Protein AF-A0A924JN71-F1 (afdb_monomer)

Solvent-accessible surface area (backbone atoms only — not comparable to full-atom values): 3530 Å² total; per-residue (Å²): 130,86,54,69,42,54,55,24,43,54,47,16,53,50,28,45,52,51,28,73,74,41,87,51,65,70,59,22,52,52,25,48,51,52,18,53,52,24,42,48,57,33,68,51,69,75,80,77,66,82,78,72,72,81,75,87,69,79,87,132

Nearest PDB structures (foldseek):
  7lcg-assembly1_A  TM=9.246E-01  e=1.613E+00  Usutu virus
  6zqv-assembly1_A  TM=8.759E-01  e=3.377E+00  Spondweni virus
  8jn4-assembly1_C  TM=8.640E-01  e=7.071E+00  dengue virus type 3
  6m4u-assembly1_B  TM=5.713E-01  e=7.998E+00  Homo sapiens

Secondary structure (DSSP, 8-state):
---HHHHHHHHHHHHHHHHHH---HHHHHHHHHHHHHHHHHHH-----------------

Radius of gyration: 19.31 Å; Cα contacts (8 Å, |Δi|>4): 42; chains: 1; bounding box: 29×25×66 Å

Structure (mmCIF, N/CA/C/O backbone):
data_AF-A0A924JN71-F1
#
_entry.id   AF-A0A924JN71-F1
#
loop_
_atom_site.group_PDB
_atom_site.id
_atom_site.type_symbol
_atom_site.label_atom_id
_atom_site.label_alt_id
_atom_site.label_comp_id
_atom_site.label_asym_id
_atom_site.label_entity_id
_atom_site.label_seq_id
_atom_site.pdbx_PDB_ins_code
_atom_site.Cartn_x
_atom_site.Cartn_y
_atom_site.Cartn_z
_atom_site.occupancy
_atom_site.B_iso_or_equiv
_atom_site.auth_seq_id
_atom_site.auth_comp_id
_atom_site.auth_asym_id
_atom_site.auth_atom_id
_atom_site.pdbx_PDB_model_num
ATOM 1 N N . MET A 1 1 ? 20.728 -4.457 -11.246 1.00 52.56 1 MET A N 1
ATOM 2 C CA . MET A 1 1 ? 19.892 -3.475 -10.528 1.00 52.56 1 MET A CA 1
ATOM 3 C C . MET A 1 1 ? 18.454 -3.788 -10.888 1.00 52.56 1 MET A C 1
ATOM 5 O O . MET A 1 1 ? 18.215 -3.912 -12.082 1.00 52.56 1 MET A O 1
ATOM 9 N N . PRO A 1 2 ? 17.549 -4.036 -9.929 1.00 60.84 2 PRO A N 1
ATOM 10 C CA . PRO A 1 2 ? 16.134 -4.203 -10.253 1.00 60.84 2 PRO A CA 1
ATOM 11 C C . PRO A 1 2 ? 15.611 -2.926 -10.925 1.00 60.84 2 PRO A C 1
ATOM 13 O O . PRO A 1 2 ? 15.933 -1.827 -10.475 1.00 60.84 2 PRO A O 1
ATOM 16 N N . ASP A 1 3 ? 14.847 -3.067 -12.010 1.00 78.19 3 ASP A N 1
ATOM 17 C CA . ASP A 1 3 ? 14.210 -1.934 -12.687 1.00 78.19 3 ASP A CA 1
ATOM 18 C C . ASP A 1 3 ? 13.261 -1.194 -11.734 1.00 78.19 3 ASP A C 1
ATOM 20 O O . ASP A 1 3 ? 12.580 -1.829 -10.923 1.00 78.19 3 ASP A O 1
ATOM 24 N N . GLU A 1 4 ? 13.166 0.136 -11.861 1.00 76.38 4 GLU A N 1
ATOM 25 C CA . GLU A 1 4 ? 12.315 0.986 -11.008 1.00 76.38 4 GLU A CA 1
ATOM 26 C C . GLU A 1 4 ? 10.847 0.524 -10.990 1.00 76.38 4 GLU A C 1
ATOM 28 O O . GLU A 1 4 ? 10.184 0.577 -9.957 1.00 76.38 4 GLU A O 1
ATOM 33 N N . SER A 1 5 ? 10.349 -0.032 -12.100 1.00 80.88 5 SER A N 1
ATOM 34 C CA . SER A 1 5 ? 9.004 -0.624 -12.181 1.00 80.88 5 SER A CA 1
ATOM 35 C C . SER A 1 5 ? 8.812 -1.818 -11.230 1.00 80.88 5 SER A C 1
ATOM 37 O O . SER A 1 5 ? 7.721 -2.046 -10.708 1.00 80.88 5 SER A O 1
ATOM 39 N N . THR A 1 6 ? 9.870 -2.585 -10.965 1.00 86.75 6 THR A N 1
ATOM 40 C CA . THR A 1 6 ? 9.847 -3.702 -10.007 1.00 86.75 6 THR A CA 1
ATOM 41 C C . THR A 1 6 ? 9.814 -3.178 -8.577 1.00 86.75 6 THR A C 1
ATOM 43 O O . THR A 1 6 ? 8.979 -3.611 -7.792 1.00 86.75 6 THR A O 1
ATOM 46 N N . TYR A 1 7 ? 10.627 -2.160 -8.276 1.00 89.12 7 TYR A N 1
ATOM 47 C CA . TYR A 1 7 ? 10.622 -1.485 -6.975 1.00 89.12 7 TYR A CA 1
ATOM 48 C C . TYR A 1 7 ? 9.241 -0.908 -6.627 1.00 89.12 7 TYR A C 1
ATOM 50 O O . TYR A 1 7 ? 8.747 -1.091 -5.515 1.00 89.12 7 TYR A O 1
ATOM 58 N N . PHE A 1 8 ? 8.583 -0.251 -7.586 1.00 89.62 8 PHE A N 1
ATOM 59 C CA . PHE A 1 8 ? 7.245 0.295 -7.371 1.00 89.62 8 PHE A CA 1
ATOM 60 C C . PHE A 1 8 ? 6.177 -0.798 -7.201 1.00 89.62 8 PHE A C 1
ATOM 62 O O . PHE A 1 8 ? 5.277 -0.633 -6.380 1.00 89.62 8 PHE A O 1
ATOM 69 N N . ARG A 1 9 ? 6.283 -1.939 -7.898 1.00 89.38 9 ARG A N 1
ATOM 70 C CA . ARG A 1 9 ? 5.385 -3.087 -7.662 1.00 89.38 9 ARG A CA 1
ATOM 71 C C . ARG A 1 9 ? 5.558 -3.673 -6.268 1.00 89.38 9 ARG A C 1
ATOM 73 O O . ARG A 1 9 ? 4.560 -3.901 -5.585 1.00 89.38 9 ARG A O 1
ATOM 80 N N . ASP A 1 10 ? 6.800 -3.859 -5.837 1.00 91.69 10 ASP A N 1
ATOM 81 C CA . ASP A 1 10 ? 7.101 -4.395 -4.512 1.00 91.69 10 ASP A CA 1
ATOM 82 C C . ASP A 1 10 ? 6.601 -3.450 -3.412 1.00 91.69 10 ASP A C 1
ATOM 84 O O . ASP A 1 10 ? 6.019 -3.905 -2.425 1.00 91.69 10 ASP A O 1
ATOM 88 N N . GLN A 1 11 ? 6.724 -2.130 -3.607 1.00 92.62 11 GLN A N 1
ATOM 89 C CA . GLN A 1 11 ? 6.168 -1.169 -2.656 1.00 92.62 11 GLN A CA 1
ATOM 90 C C . GLN A 1 11 ? 4.641 -1.132 -2.635 1.00 92.62 11 GLN A C 1
ATOM 92 O O . GLN A 1 11 ? 4.047 -1.059 -1.561 1.00 92.62 11 GLN A O 1
ATOM 97 N N . ALA A 1 12 ? 3.980 -1.236 -3.790 1.00 93.25 12 ALA A N 1
ATOM 98 C CA . ALA A 1 12 ? 2.524 -1.340 -3.827 1.00 93.25 12 ALA A CA 1
ATOM 99 C C . ALA A 1 12 ? 2.034 -2.566 -3.035 1.00 93.25 12 ALA A C 1
ATOM 101 O O . ALA A 1 12 ? 1.122 -2.454 -2.214 1.00 93.25 12 ALA A O 1
ATOM 102 N N . ALA A 1 13 ? 2.684 -3.719 -3.226 1.00 93.38 13 ALA A N 1
ATOM 103 C CA . ALA A 1 13 ? 2.368 -4.946 -2.501 1.00 93.38 13 ALA A CA 1
ATOM 104 C C . ALA A 1 13 ? 2.619 -4.813 -0.989 1.00 93.38 13 ALA A C 1
ATOM 106 O O . ALA A 1 13 ? 1.796 -5.247 -0.181 1.00 93.38 13 ALA A O 1
ATOM 107 N N . HIS A 1 14 ? 3.721 -4.171 -0.595 1.00 94.06 14 HIS A N 1
ATOM 108 C CA . HIS A 1 14 ? 4.048 -3.927 0.807 1.00 94.06 14 HIS A CA 1
ATOM 109 C C . HIS A 1 14 ? 3.024 -3.005 1.491 1.00 94.06 14 HIS A C 1
ATOM 111 O O . HIS A 1 14 ? 2.543 -3.321 2.580 1.00 94.06 14 HIS A O 1
ATOM 117 N N . CYS A 1 15 ? 2.615 -1.913 0.837 1.00 93.38 15 CYS A N 1
ATOM 118 C CA . CYS A 1 15 ? 1.569 -1.024 1.343 1.00 93.38 15 CYS A CA 1
ATOM 119 C C . CYS A 1 15 ? 0.223 -1.741 1.521 1.00 93.38 15 CYS A C 1
ATOM 121 O O . CYS A 1 15 ? -0.440 -1.529 2.534 1.00 93.38 15 CYS A O 1
ATOM 123 N N . LEU A 1 16 ? -0.169 -2.616 0.586 1.00 93.56 16 LEU A N 1
ATOM 124 C CA . LEU A 1 16 ? -1.401 -3.407 0.708 1.00 93.56 16 LEU A CA 1
ATOM 125 C C . LEU A 1 16 ? -1.335 -4.418 1.854 1.00 93.56 16 LEU A C 1
ATOM 127 O O . LEU A 1 16 ? -2.324 -4.603 2.561 1.00 93.56 16 LEU A O 1
ATOM 131 N N . LYS A 1 17 ? -0.174 -5.046 2.070 1.00 95.44 17 LYS A N 1
ATOM 132 C CA . LYS A 1 17 ? 0.023 -5.961 3.196 1.00 95.44 17 LYS A CA 1
ATOM 133 C C . LYS A 1 17 ? -0.122 -5.233 4.533 1.00 95.44 17 LYS A C 1
ATOM 135 O O . LYS A 1 17 ? -0.878 -5.682 5.386 1.00 95.44 17 LYS A O 1
ATOM 140 N N . LEU A 1 18 ? 0.518 -4.071 4.674 1.00 93.88 18 LEU A N 1
ATOM 141 C CA . LEU A 1 18 ? 0.357 -3.229 5.861 1.00 93.88 18 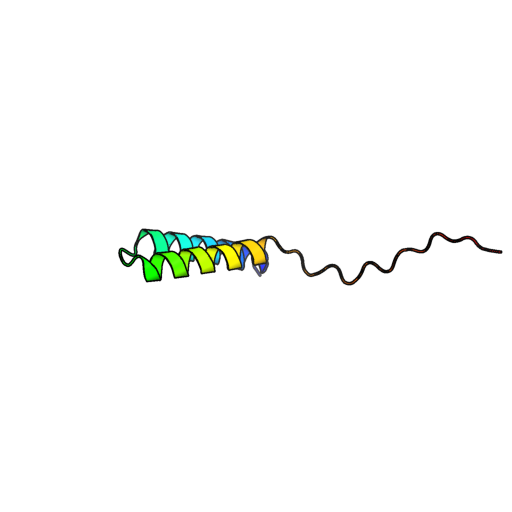LEU A CA 1
ATOM 142 C C . LEU A 1 18 ? -1.095 -2.765 6.039 1.00 93.88 18 LEU A C 1
ATOM 144 O O . LEU A 1 18 ? -1.599 -2.760 7.153 1.00 93.88 18 LEU A O 1
ATOM 148 N N . ALA A 1 19 ? -1.796 -2.421 4.955 1.00 93.50 19 ALA A N 1
ATOM 149 C CA . ALA A 1 19 ? -3.201 -2.020 5.019 1.00 93.50 19 ALA A CA 1
ATOM 150 C C . ALA A 1 19 ? -4.112 -3.143 5.549 1.00 93.50 19 ALA A C 1
ATOM 152 O O . ALA A 1 19 ? -5.121 -2.856 6.188 1.00 93.50 19 ALA A O 1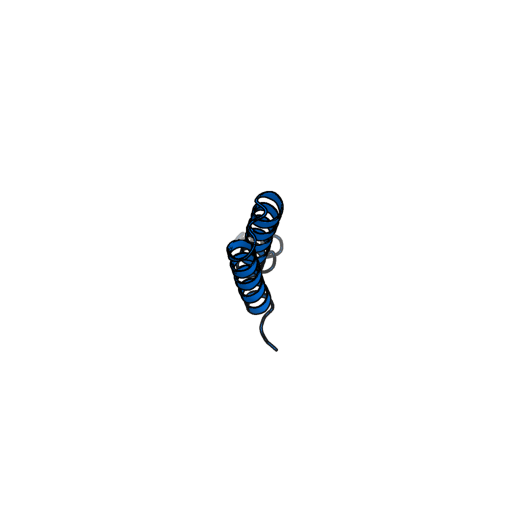
ATOM 153 N N . ALA A 1 20 ? -3.764 -4.408 5.292 1.00 92.62 20 ALA A N 1
ATOM 154 C CA . ALA A 1 20 ? -4.495 -5.569 5.796 1.00 92.62 20 ALA A CA 1
ATOM 155 C C . ALA A 1 20 ? -4.204 -5.877 7.276 1.00 92.62 20 ALA A C 1
ATOM 157 O O . ALA A 1 20 ? -5.038 -6.489 7.936 1.00 92.62 20 ALA A O 1
ATOM 158 N N . GLU A 1 21 ? -3.044 -5.460 7.787 1.00 95.38 21 GLU A N 1
ATOM 159 C CA . GLU A 1 21 ? -2.623 -5.655 9.184 1.00 95.38 21 GLU A CA 1
ATOM 160 C C . GLU A 1 21 ? -3.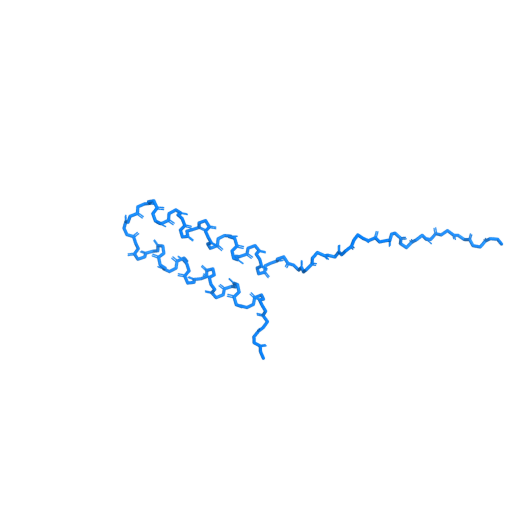030 -4.484 10.100 1.00 95.38 21 GLU A C 1
ATOM 162 O O . GLU A 1 21 ? -2.916 -4.586 11.319 1.00 95.38 21 GLU A O 1
ATOM 167 N N . VAL A 1 22 ? -3.501 -3.368 9.532 1.00 93.81 22 VAL A N 1
ATOM 168 C CA . VAL A 1 22 ? -3.897 -2.171 10.281 1.00 93.81 22 VAL A CA 1
ATOM 169 C C . VAL A 1 22 ? -5.414 -2.108 10.469 1.00 93.81 22 VAL A C 1
ATOM 171 O O . VAL A 1 22 ? -6.173 -1.994 9.506 1.00 93.81 22 VAL A O 1
ATOM 174 N N . ASP A 1 23 ? -5.841 -2.082 11.732 1.00 92.94 23 ASP A N 1
ATOM 175 C CA . ASP A 1 23 ? -7.251 -1.930 12.117 1.00 92.94 23 ASP A CA 1
ATOM 176 C C . ASP A 1 23 ? -7.767 -0.484 12.009 1.00 92.94 23 ASP A C 1
ATOM 178 O O . ASP A 1 23 ? -8.976 -0.255 11.937 1.00 92.94 23 ASP A O 1
ATOM 182 N N . ASP A 1 24 ? -6.868 0.506 11.980 1.00 96.75 24 ASP A N 1
ATOM 183 C CA . ASP A 1 24 ? -7.249 1.912 11.843 1.00 96.75 24 ASP A CA 1
ATOM 184 C C . ASP A 1 24 ? -7.721 2.218 10.406 1.00 96.75 24 ASP A C 1
ATOM 186 O O . ASP A 1 24 ? -6.940 2.107 9.449 1.00 96.75 24 ASP A O 1
ATOM 190 N N . PRO A 1 25 ? -8.987 2.636 10.215 1.00 92.00 25 PRO A N 1
ATOM 191 C CA . PRO A 1 25 ? -9.547 2.833 8.885 1.00 92.00 25 PRO A CA 1
ATOM 192 C C . PRO A 1 25 ? -8.866 3.976 8.123 1.00 92.00 25 PRO A C 1
ATOM 194 O O . PRO A 1 25 ? -8.680 3.860 6.913 1.00 92.00 25 PRO A O 1
ATOM 197 N N . ALA A 1 26 ? -8.435 5.040 8.808 1.00 94.44 26 ALA A N 1
ATOM 198 C CA . ALA A 1 26 ? -7.798 6.185 8.167 1.00 94.44 26 ALA A CA 1
ATOM 199 C C . ALA A 1 26 ? -6.384 5.837 7.673 1.00 94.44 26 ALA A C 1
ATOM 201 O O . ALA A 1 26 ? -5.971 6.259 6.589 1.00 94.44 26 ALA A O 1
ATOM 202 N N . ILE A 1 27 ? -5.634 5.041 8.438 1.00 93.25 27 ILE A N 1
ATOM 203 C CA . ILE A 1 27 ? -4.321 4.537 8.022 1.00 93.25 27 ILE A CA 1
ATOM 204 C C . ILE A 1 27 ? -4.479 3.529 6.880 1.00 93.25 27 ILE A C 1
ATOM 206 O O . ILE A 1 27 ? -3.737 3.603 5.898 1.00 93.25 27 ILE A O 1
ATOM 210 N N . ARG A 1 28 ? -5.478 2.644 6.946 1.00 95.00 28 ARG A N 1
ATOM 211 C CA . ARG A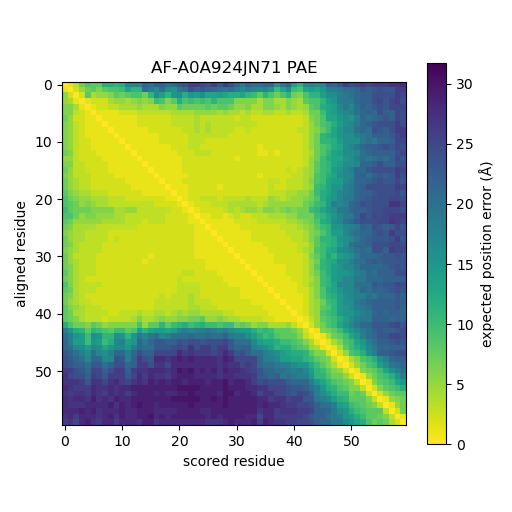 1 28 ? -5.780 1.692 5.871 1.00 95.00 28 ARG A CA 1
ATOM 212 C C . ARG A 1 28 ? -6.110 2.391 4.550 1.00 95.00 28 ARG A C 1
ATOM 214 O O . ARG A 1 28 ? -5.581 2.000 3.508 1.00 95.00 28 ARG A O 1
ATOM 221 N N . GLU A 1 29 ? -6.922 3.447 4.572 1.00 95.19 29 GLU A N 1
ATOM 222 C CA . GLU A 1 29 ? -7.225 4.250 3.377 1.00 95.19 29 GLU A CA 1
ATOM 223 C C . GLU A 1 29 ? -5.980 4.945 2.812 1.00 95.19 29 GLU A C 1
ATOM 225 O O . GLU A 1 29 ? -5.754 4.929 1.597 1.00 95.19 29 GLU A O 1
ATOM 230 N N . ARG A 1 30 ? -5.124 5.499 3.680 1.00 95.19 30 ARG A N 1
ATOM 231 C CA . ARG A 1 30 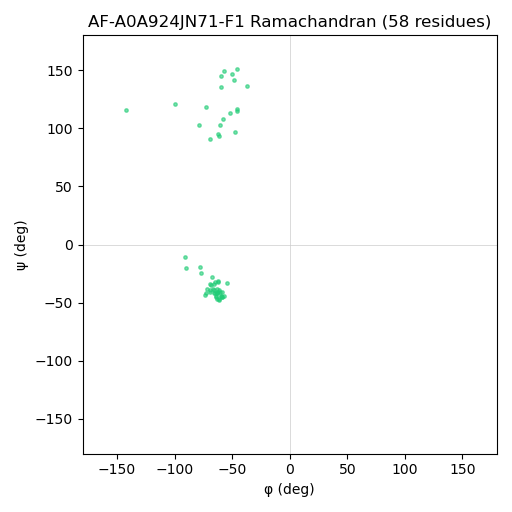? -3.849 6.107 3.267 1.00 95.19 30 ARG A CA 1
ATOM 232 C C . ARG A 1 30 ? -2.920 5.093 2.602 1.00 95.19 30 ARG A C 1
ATOM 234 O O . ARG A 1 30 ? -2.383 5.381 1.536 1.00 95.19 30 ARG A O 1
ATOM 241 N N . LEU A 1 31 ? -2.759 3.909 3.192 1.00 94.25 31 LEU A N 1
ATOM 242 C CA . LEU A 1 31 ? -1.916 2.839 2.649 1.00 94.25 31 LEU A CA 1
ATOM 243 C C . LEU A 1 31 ? -2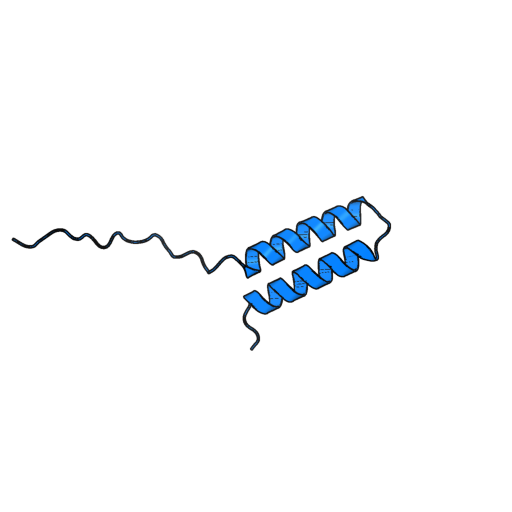.462 2.295 1.325 1.00 94.25 31 LEU A C 1
ATOM 245 O O . LEU A 1 31 ? -1.694 2.072 0.391 1.00 94.25 31 LEU A O 1
ATOM 249 N N . THR A 1 32 ? -3.783 2.153 1.209 1.00 93.19 32 THR A N 1
ATOM 250 C CA . THR A 1 32 ? -4.439 1.730 -0.038 1.00 93.19 32 THR A CA 1
ATOM 251 C C . THR A 1 32 ? -4.253 2.773 -1.144 1.00 93.19 32 THR A C 1
ATOM 253 O O . THR A 1 32 ? -3.941 2.428 -2.284 1.00 93.19 32 THR A O 1
ATOM 256 N N . THR A 1 33 ? -4.379 4.059 -0.807 1.00 94.25 33 THR A N 1
ATOM 257 C CA . THR A 1 33 ? -4.135 5.167 -1.743 1.00 94.25 33 THR A CA 1
ATOM 258 C C . THR A 1 33 ? -2.689 5.162 -2.230 1.00 94.25 33 THR A C 1
ATOM 260 O O . THR A 1 33 ? -2.441 5.202 -3.435 1.00 94.25 33 THR A O 1
ATOM 263 N N . LEU A 1 34 ? -1.740 5.038 -1.299 1.00 93.31 34 LEU A N 1
ATOM 264 C CA . LEU A 1 34 ? -0.310 5.007 -1.587 1.00 93.31 34 LEU A CA 1
ATOM 265 C C . LEU A 1 34 ? 0.071 3.801 -2.464 1.00 93.31 34 LEU A C 1
ATOM 267 O O . LEU A 1 34 ? 0.817 3.947 -3.432 1.00 93.31 34 LEU A O 1
ATOM 271 N N . ALA A 1 35 ? -0.507 2.624 -2.203 1.00 93.62 35 ALA A N 1
ATOM 272 C CA . ALA A 1 35 ? -0.329 1.448 -3.051 1.00 93.62 35 ALA A CA 1
ATOM 273 C C . ALA A 1 35 ? -0.793 1.695 -4.496 1.00 93.62 35 ALA A C 1
ATOM 275 O O . ALA A 1 35 ? -0.112 1.306 -5.444 1.00 93.62 35 ALA A O 1
ATOM 276 N N . GLY A 1 36 ? -1.920 2.391 -4.676 1.00 91.19 36 GLY A N 1
ATOM 277 C CA . GLY A 1 36 ? -2.429 2.771 -5.994 1.00 91.19 36 GLY A CA 1
ATOM 278 C C . GLY A 1 36 ? -1.553 3.791 -6.732 1.00 91.19 36 GLY A C 1
ATOM 279 O O . GLY A 1 36 ? -1.538 3.809 -7.965 1.00 91.19 36 GLY A O 1
ATOM 280 N N . GLU A 1 37 ? -0.812 4.643 -6.020 1.00 91.56 37 GLU A N 1
ATOM 281 C CA . GLU A 1 37 ? 0.185 5.534 -6.630 1.00 91.56 37 GLU A CA 1
ATOM 282 C C . GLU A 1 37 ? 1.428 4.767 -7.084 1.00 91.56 37 GLU A C 1
ATOM 284 O O . GLU A 1 37 ? 1.925 4.995 -8.189 1.00 91.56 37 GLU A O 1
ATOM 289 N N . TYR A 1 38 ? 1.905 3.825 -6.269 1.00 90.12 38 TYR A N 1
ATOM 290 C CA . TYR A 1 38 ? 3.026 2.964 -6.634 1.00 90.12 38 TYR A CA 1
ATOM 291 C C . TYR A 1 38 ? 2.685 2.038 -7.805 1.00 90.12 38 TYR A C 1
ATOM 293 O O . TYR A 1 38 ? 3.476 1.936 -8.740 1.00 90.12 38 TYR A O 1
ATOM 301 N N . ALA A 1 39 ? 1.485 1.453 -7.831 1.00 87.62 39 ALA A N 1
ATOM 302 C CA . ALA A 1 39 ? 1.010 0.663 -8.966 1.00 87.62 39 ALA A CA 1
ATOM 303 C C . ALA A 1 39 ? 0.980 1.498 -10.257 1.00 87.62 39 ALA A C 1
ATOM 305 O O . ALA A 1 39 ? 1.529 1.087 -11.277 1.00 87.62 39 ALA A O 1
ATOM 306 N N . ARG A 1 40 ? 0.462 2.733 -10.190 1.00 87.38 40 ARG A N 1
ATOM 307 C CA . ARG A 1 40 ? 0.506 3.662 -11.326 1.00 87.38 40 ARG A CA 1
ATOM 308 C C . ARG A 1 40 ? 1.935 3.958 -11.769 1.00 87.38 40 ARG A C 1
ATOM 310 O O . ARG A 1 40 ? 2.207 3.910 -12.961 1.00 87.38 40 ARG A O 1
ATOM 317 N N . ARG A 1 41 ? 2.871 4.217 -10.854 1.00 85.38 41 ARG A N 1
ATOM 318 C CA . ARG A 1 41 ? 4.288 4.456 -11.202 1.00 85.38 41 ARG A CA 1
ATOM 319 C C . ARG A 1 41 ? 4.973 3.233 -11.806 1.00 85.38 41 ARG A C 1
ATOM 321 O O . ARG A 1 41 ? 5.836 3.396 -12.659 1.00 85.38 41 ARG A O 1
ATOM 328 N N . ALA A 1 42 ? 4.584 2.031 -11.394 1.00 83.75 42 ALA A N 1
ATOM 329 C CA . ALA A 1 42 ? 5.078 0.800 -11.992 1.00 83.75 42 ALA A CA 1
ATOM 330 C C . ALA A 1 42 ? 4.566 0.584 -13.423 1.00 83.75 42 ALA A C 1
ATOM 332 O O . ALA A 1 42 ? 5.291 0.019 -14.245 1.00 83.75 42 ALA A O 1
ATOM 333 N N . GLU A 1 43 ? 3.332 1.016 -13.698 1.00 77.94 43 GLU A N 1
ATOM 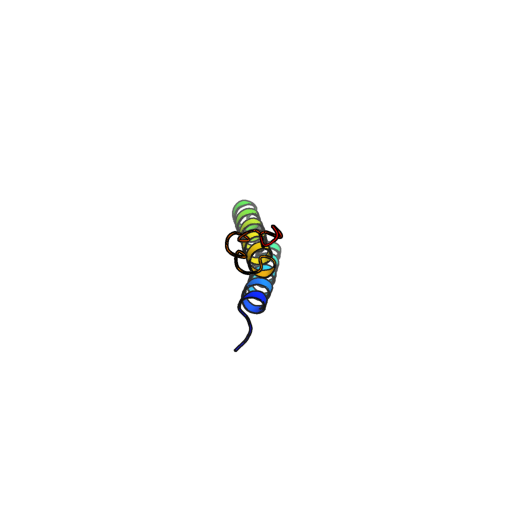334 C CA . GLU A 1 43 ? 2.654 0.875 -14.991 1.00 77.94 43 GLU A CA 1
ATOM 335 C C . GLU A 1 43 ? 2.889 2.040 -15.949 1.00 77.94 43 GLU A C 1
ATOM 337 O O . GLU A 1 43 ? 2.679 1.877 -17.147 1.00 77.94 43 GLU A O 1
ATOM 342 N N . THR A 1 44 ? 3.298 3.213 -15.458 1.00 64.06 44 THR A N 1
ATOM 343 C CA . THR A 1 44 ? 3.576 4.371 -16.310 1.00 64.06 44 THR A CA 1
ATOM 344 C C . THR A 1 44 ? 4.958 4.174 -16.943 1.00 64.06 44 THR A C 1
ATOM 346 O O . THR A 1 44 ? 5.961 4.396 -16.261 1.00 64.06 44 THR A O 1
ATOM 349 N N . PRO A 1 45 ? 5.079 3.780 -18.230 1.00 56.56 45 PRO A N 1
ATOM 350 C CA . PRO A 1 45 ? 6.344 3.952 -18.929 1.00 56.56 45 PRO A CA 1
ATOM 351 C C . PRO A 1 45 ? 6.721 5.441 -18.874 1.00 56.56 45 PRO A C 1
ATOM 353 O O . PRO A 1 45 ? 5.816 6.285 -18.837 1.00 56.56 45 PRO A O 1
ATOM 356 N N . PRO A 1 46 ? 8.022 5.793 -18.864 1.00 50.91 46 PRO A N 1
ATOM 357 C CA . PRO A 1 46 ? 8.443 7.191 -18.842 1.00 50.91 46 PRO A CA 1
ATOM 358 C C . PRO A 1 46 ? 7.666 7.966 -19.911 1.00 50.91 46 PRO A C 1
ATOM 360 O O . PRO A 1 46 ? 7.411 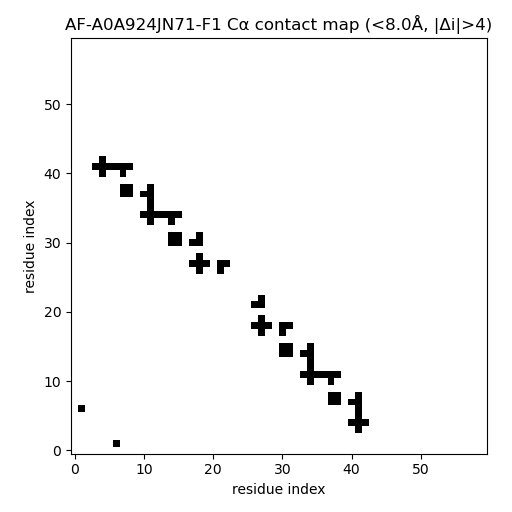7.399 -20.982 1.00 50.91 46 PRO A O 1
ATOM 363 N N . PRO A 1 47 ? 7.249 9.220 -19.636 1.00 44.66 47 PRO A N 1
ATOM 364 C CA . PRO A 1 47 ? 6.454 9.985 -20.580 1.00 44.66 47 PRO A CA 1
ATOM 365 C C . PRO A 1 47 ? 7.183 9.958 -21.915 1.00 44.66 47 PRO A C 1
ATOM 367 O O . PRO A 1 47 ? 8.294 10.475 -22.040 1.00 44.66 47 PRO A O 1
ATOM 370 N N . ILE A 1 48 ? 6.574 9.300 -22.904 1.00 52.69 48 ILE A N 1
ATOM 371 C CA . ILE A 1 48 ? 7.024 9.387 -24.282 1.00 52.69 48 ILE A CA 1
ATOM 372 C C . ILE A 1 48 ? 6.889 10.874 -24.582 1.00 52.69 48 ILE A C 1
ATOM 374 O O . ILE A 1 48 ? 5.771 11.383 -24.706 1.00 52.69 48 ILE A O 1
ATOM 378 N N . GLY A 1 49 ? 8.026 11.580 -24.577 1.00 48.41 49 GLY A N 1
ATOM 379 C CA . GLY A 1 49 ? 8.103 12.998 -24.898 1.00 48.41 49 GLY A CA 1
ATOM 380 C C . GLY A 1 49 ? 7.285 13.269 -26.157 1.00 48.41 49 GLY A C 1
ATOM 381 O O . GLY A 1 49 ? 7.108 12.351 -26.967 1.00 48.41 49 GLY A O 1
ATOM 382 N N . PRO A 1 50 ? 6.733 14.487 -26.310 1.00 46.91 50 PRO A N 1
ATOM 383 C CA . PRO A 1 50 ? 5.702 14.768 -27.297 1.00 46.91 50 PRO A CA 1
ATOM 384 C C . PRO A 1 50 ? 6.119 14.154 -28.624 1.00 46.91 50 PRO A C 1
ATOM 386 O O . PRO A 1 50 ? 7.171 14.508 -29.160 1.00 46.91 50 PRO A O 1
ATOM 389 N N . ARG A 1 51 ? 5.326 13.182 -29.101 1.00 54.31 51 ARG A N 1
ATOM 390 C CA . ARG A 1 51 ? 5.450 12.592 -30.433 1.00 54.31 51 ARG A CA 1
ATOM 391 C C . ARG A 1 51 ? 5.572 13.760 -31.406 1.00 54.31 51 ARG A C 1
ATOM 393 O O . ARG A 1 51 ? 4.560 14.338 -31.803 1.00 54.31 51 ARG A O 1
ATOM 400 N N . ARG A 1 52 ? 6.799 14.130 -31.788 1.00 53.31 52 ARG A N 1
ATOM 401 C CA . ARG A 1 52 ? 7.024 14.943 -32.976 1.00 53.31 52 ARG A CA 1
ATOM 402 C C . ARG A 1 52 ? 6.403 14.112 -34.077 1.00 53.31 52 ARG A C 1
ATOM 404 O O . ARG A 1 52 ? 6.885 13.021 -34.372 1.00 53.31 52 ARG A O 1
ATOM 411 N N . LYS A 1 53 ? 5.253 14.571 -34.574 1.00 46.53 53 LYS A N 1
ATOM 412 C CA . LYS A 1 53 ? 4.590 13.981 -35.727 1.00 46.53 53 LYS A CA 1
ATOM 413 C C . LYS A 1 53 ?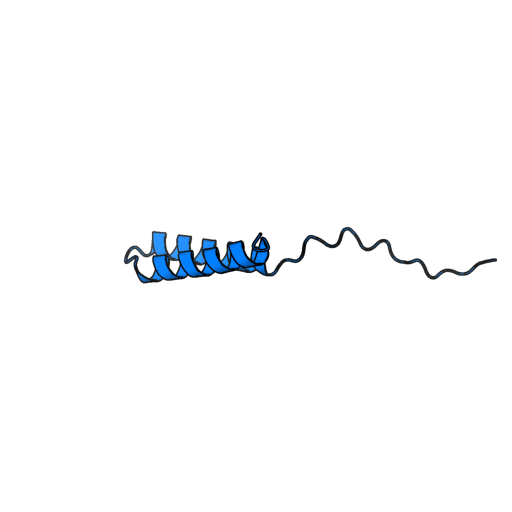 5.680 13.775 -36.770 1.00 46.53 53 LYS A C 1
ATOM 415 O O . LYS A 1 53 ? 6.280 14.752 -37.214 1.00 46.53 53 LYS A O 1
ATOM 420 N N . ALA A 1 54 ? 5.967 12.521 -37.111 1.00 50.00 54 ALA A N 1
ATOM 421 C CA . ALA A 1 54 ? 6.695 12.214 -38.324 1.00 50.00 54 ALA A CA 1
ATOM 422 C C . ALA A 1 54 ? 5.810 12.738 -39.456 1.00 50.00 54 ALA A C 1
ATOM 424 O O . ALA A 1 54 ? 4.827 12.108 -39.846 1.00 50.00 54 ALA A O 1
ATOM 425 N N . GLY A 1 55 ? 6.086 13.973 -39.868 1.00 45.81 55 GLY A N 1
ATOM 426 C CA . GLY A 1 55 ? 5.467 14.606 -41.009 1.00 45.81 55 GLY A CA 1
ATOM 427 C C . GLY A 1 55 ? 5.838 13.788 -42.228 1.00 45.81 55 GLY A C 1
ATOM 428 O O . GLY A 1 55 ? 6.900 13.966 -42.811 1.00 45.81 55 GLY A O 1
ATOM 429 N N . ARG A 1 56 ? 4.951 12.873 -42.608 1.00 52.16 56 ARG A N 1
ATOM 430 C CA . ARG A 1 56 ? 4.849 12.413 -43.982 1.00 52.16 56 ARG A CA 1
ATOM 431 C C . ARG A 1 56 ? 4.293 13.591 -44.778 1.00 52.16 56 ARG A C 1
ATOM 433 O O . ARG A 1 56 ? 3.083 13.760 -44.856 1.00 52.16 56 ARG A O 1
ATOM 440 N N . ALA A 1 57 ? 5.172 14.427 -45.310 1.00 51.22 57 ALA A N 1
ATOM 441 C CA . ALA A 1 57 ? 4.820 15.379 -46.350 1.00 51.22 57 ALA A CA 1
ATOM 442 C C . ALA A 1 57 ? 5.988 15.475 -47.329 1.00 51.22 57 ALA A C 1
ATOM 444 O O . ALA A 1 57 ? 7.114 15.803 -46.970 1.00 51.22 57 ALA A O 1
ATOM 445 N N . SER A 1 58 ? 5.675 15.055 -48.544 1.00 55.81 58 SER A N 1
ATOM 446 C CA . SER A 1 58 ? 6.524 14.884 -49.704 1.00 55.81 58 SER A CA 1
ATOM 447 C C . SER A 1 58 ? 7.400 16.088 -50.048 1.00 55.81 58 SER A C 1
ATOM 449 O O . SER A 1 58 ? 6.994 17.241 -49.944 1.00 55.81 58 SER A O 1
ATOM 451 N N . ARG A 1 59 ? 8.576 15.738 -50.567 1.00 44.94 59 ARG A N 1
ATOM 452 C CA . ARG A 1 59 ? 9.390 16.479 -51.536 1.00 44.94 59 ARG A CA 1
ATOM 453 C C . ARG A 1 59 ? 8.513 17.191 -52.585 1.00 44.94 59 ARG A C 1
ATOM 455 O O . ARG A 1 59 ? 7.577 16.569 -53.097 1.00 44.94 59 ARG A O 1
ATOM 462 N N . PRO A 1 60 ? 8.825 18.447 -52.910 1.00 60.28 60 PRO A N 1
ATOM 463 C CA . PRO A 1 60 ? 9.161 18.773 -54.298 1.00 60.28 60 PRO A CA 1
ATOM 464 C C . PRO A 1 60 ? 10.610 19.251 -54.435 1.00 60.28 60 PRO A C 1
ATOM 466 O O . PRO A 1 60 ? 11.085 19.998 -53.552 1.00 60.28 60 PRO A O 1
#

pLDDT: mean 78.62, std 18.7, range [44.66, 96.75]

Mean predicted aligned error: 11.12 Å

Sequence (60 aa):
MPDESTYFRDQAAHCLKLAAEVDDPAIRERLTTLAGEYARRAETPPPIGPRRKAGRASRP

Foldseek 3Di:
DPDLLVVLQVQLVVLCVVLVVDPDVVSNVVSNVSSVVSNVVSVDDDPPPPPPPPPPDDDD